Protein AF-A0AAF0DAP7-F1 (afdb_monomer)

Organism: NCBI:txid2070801

Sequence (148 aa):
MTQGSSNSPSISPIEISFPFPKALYTTLHLHLTFLDTTAMVFLTTTAMGESHGAATRPMGSFVYAMPDRSDHKA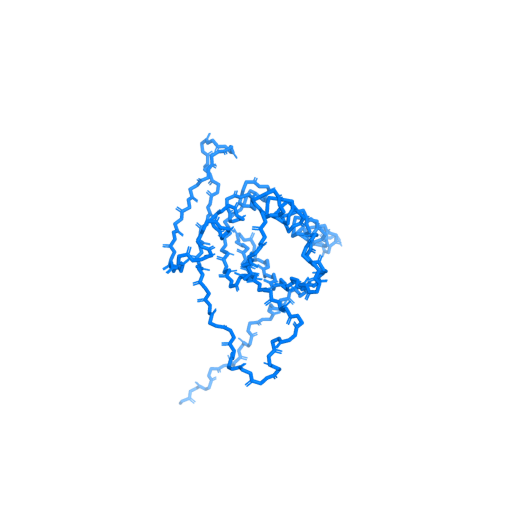TMSTSLYISPGTIDYARRTAQALARRMHMMVYVGCSVELAGQVAEEEIEGLVKVVDAIVAKWEAVKGRQRNGQA

Foldseek 3Di:
DDDDPPPPPPFQWDWDKDAQPPPPQKMKIWTWTDDPFEIEIEIEIDGPPPPPPPPDQDFAWKKKKAADPVDLLDMDMDTPGHHPQCHVLQRVLQRLLNSLVVHIYMYTYRYDDPPDDPVSSVVRSVVVSVVNSVVVVVVVVVVVVVVD

Radius of gyration: 16.87 Å; Cα contacts (8 Å, |Δi|>4): 247; chains: 1; bounding box: 49×39×48 Å

Structure (mmCIF, N/CA/C/O backbone):
data_AF-A0AAF0DAP7-F1
#
_entry.id   AF-A0AAF0DAP7-F1
#
loop_
_atom_site.group_PDB
_atom_site.id
_atom_site.type_symbol
_atom_site.label_atom_id
_atom_site.label_alt_id
_atom_site.label_comp_id
_atom_site.label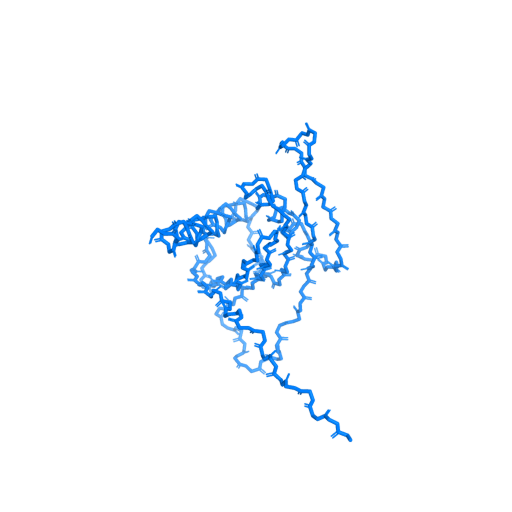_asym_id
_atom_site.label_entity_id
_atom_site.label_seq_id
_atom_site.pdbx_PDB_ins_code
_atom_site.Cartn_x
_atom_site.Cartn_y
_atom_site.Cartn_z
_atom_site.occupancy
_atom_site.B_iso_or_equiv
_atom_site.auth_seq_id
_atom_site.auth_comp_id
_atom_site.auth_asym_id
_atom_site.auth_atom_id
_atom_site.pdbx_PDB_model_num
ATOM 1 N N . MET A 1 1 ? -33.645 -28.024 -1.150 1.00 39.28 1 MET A N 1
ATOM 2 C CA . MET A 1 1 ? -32.453 -27.306 -1.649 1.00 39.28 1 MET A CA 1
ATOM 3 C C . MET A 1 1 ? -32.717 -25.815 -1.481 1.00 39.28 1 MET A C 1
ATOM 5 O O . MET A 1 1 ? -33.423 -25.234 -2.290 1.00 39.28 1 MET A O 1
ATOM 9 N N . THR A 1 2 ? -32.292 -25.229 -0.364 1.00 42.38 2 THR A N 1
ATOM 10 C CA . THR A 1 2 ? -32.514 -23.812 -0.035 1.00 42.38 2 THR A CA 1
ATOM 11 C C . THR A 1 2 ? -31.409 -22.973 -0.669 1.00 42.38 2 THR A C 1
ATOM 13 O O . THR A 1 2 ? -30.238 -23.170 -0.351 1.00 42.38 2 THR A O 1
ATOM 16 N N . GLN A 1 3 ? -31.772 -22.080 -1.593 1.00 42.31 3 GLN A N 1
ATOM 17 C CA . GLN A 1 3 ? -30.840 -21.132 -2.203 1.00 42.31 3 GLN A CA 1
ATOM 18 C C . GLN A 1 3 ? -30.327 -20.173 -1.123 1.00 42.31 3 GLN A C 1
ATOM 20 O O . GLN A 1 3 ? -31.113 -19.469 -0.493 1.00 42.31 3 GLN A O 1
ATOM 25 N N . GLY A 1 4 ? -29.016 -20.192 -0.882 1.00 44.16 4 GLY A N 1
ATOM 26 C CA . GLY A 1 4 ? -28.349 -19.218 -0.028 1.00 44.16 4 GLY A CA 1
ATOM 27 C C . GLY A 1 4 ? -28.339 -17.866 -0.727 1.00 44.16 4 GLY A C 1
ATOM 28 O O . GLY A 1 4 ? -27.835 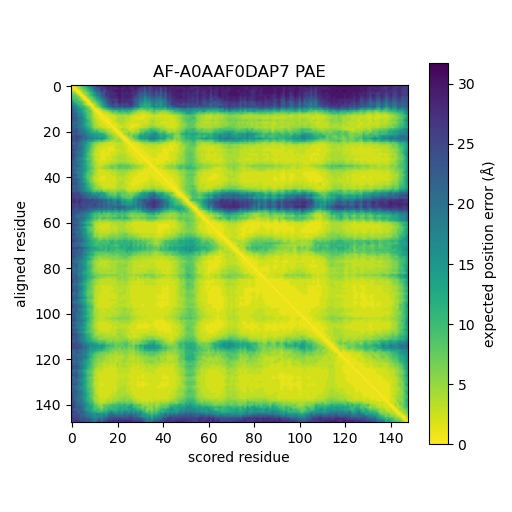-17.745 -1.841 1.00 44.16 4 GLY A O 1
ATOM 29 N N . SER A 1 5 ? -28.925 -16.865 -0.079 1.00 45.09 5 SER A N 1
ATOM 30 C CA . SER A 1 5 ? -28.918 -15.469 -0.498 1.00 45.09 5 SER A CA 1
ATOM 31 C C . SER A 1 5 ? -27.483 -15.038 -0.804 1.00 45.09 5 SER A C 1
ATOM 33 O O . SER A 1 5 ? -26.628 -15.053 0.083 1.00 45.09 5 SER A O 1
ATOM 35 N N . SER A 1 6 ? -27.204 -14.659 -2.052 1.00 49.34 6 SER A N 1
ATOM 36 C CA . SER A 1 6 ? -25.929 -14.070 -2.454 1.00 49.34 6 SER A CA 1
ATOM 37 C C . SER A 1 6 ? -25.825 -12.668 -1.856 1.00 49.34 6 SER A C 1
ATOM 39 O O . SER A 1 6 ? -26.125 -11.670 -2.509 1.00 49.34 6 SER A O 1
ATOM 41 N N . ASN A 1 7 ? -25.453 -12.595 -0.581 1.00 47.66 7 ASN A N 1
ATOM 42 C CA . ASN A 1 7 ? -25.095 -11.348 0.069 1.00 47.66 7 ASN A CA 1
ATOM 43 C C . ASN A 1 7 ? -23.739 -10.935 -0.518 1.00 47.66 7 ASN A C 1
ATOM 45 O O . ASN A 1 7 ? -22.686 -11.348 -0.036 1.00 47.66 7 ASN A O 1
ATOM 49 N N . SER A 1 8 ? -23.760 -10.214 -1.640 1.00 47.62 8 SER A N 1
ATOM 50 C CA . SER A 1 8 ? -22.563 -9.586 -2.193 1.00 47.62 8 SER A CA 1
ATOM 51 C C . SER A 1 8 ? -21.948 -8.724 -1.087 1.00 47.62 8 SER A C 1
ATOM 53 O O . SER A 1 8 ? -22.672 -7.880 -0.547 1.00 47.62 8 SER A O 1
ATOM 55 N N . PRO A 1 9 ? -20.677 -8.929 -0.694 1.00 52.12 9 PRO A N 1
ATOM 56 C CA . PRO A 1 9 ? -20.065 -8.099 0.334 1.00 52.12 9 PRO A CA 1
ATOM 57 C C . PRO A 1 9 ? -20.143 -6.640 -0.128 1.00 52.12 9 PRO A C 1
ATOM 59 O O . PRO A 1 9 ? -19.618 -6.282 -1.177 1.00 52.12 9 PRO A O 1
ATOM 62 N N . SER A 1 10 ? -20.858 -5.810 0.630 1.00 55.66 10 SER A N 1
ATOM 63 C CA . SER A 1 10 ? -21.266 -4.445 0.263 1.00 55.66 10 SER A CA 1
ATOM 64 C C . SER A 1 10 ? -20.136 -3.411 0.331 1.00 55.66 10 SER A C 1
ATOM 66 O O . SER A 1 10 ? -20.383 -2.204 0.334 1.00 55.66 10 SER A O 1
ATOM 68 N N . ILE A 1 11 ? -18.888 -3.865 0.414 1.00 70.88 11 ILE A N 1
ATOM 69 C CA . ILE A 1 11 ? -17.733 -3.005 0.636 1.00 70.88 11 ILE A CA 1
ATOM 70 C C . ILE A 1 11 ? -17.165 -2.610 -0.721 1.00 70.88 11 ILE A C 1
ATOM 72 O O . ILE A 1 11 ? -16.400 -3.354 -1.327 1.00 70.88 11 ILE A O 1
ATOM 76 N N . SER A 1 12 ? -17.570 -1.431 -1.198 1.00 80.50 12 SER A N 1
ATOM 77 C CA . SER A 1 12 ? -16.980 -0.809 -2.384 1.00 80.50 12 SER A CA 1
ATOM 78 C C . SER A 1 12 ? -15.569 -0.315 -2.049 1.00 80.50 12 SER A C 1
ATOM 80 O O . SER A 1 12 ? -15.434 0.547 -1.172 1.00 80.50 12 SER A O 1
ATOM 82 N N . PRO A 1 13 ? -14.518 -0.804 -2.731 1.00 86.94 13 PRO A N 1
ATOM 83 C CA . PRO A 1 13 ? -13.169 -0.283 -2.558 1.00 86.94 13 PRO A CA 1
ATOM 84 C C . PRO A 1 13 ? -13.094 1.203 -2.929 1.00 86.94 13 PRO A C 1
ATOM 86 O O . PRO A 1 13 ? -13.807 1.683 -3.810 1.00 86.94 13 PRO A O 1
ATOM 89 N N . ILE A 1 14 ? -12.215 1.937 -2.252 1.00 92.38 14 ILE A N 1
ATOM 90 C CA . ILE A 1 14 ? -11.860 3.312 -2.595 1.00 92.38 14 ILE A CA 1
ATOM 91 C C . ILE A 1 14 ? -10.679 3.252 -3.558 1.00 92.38 14 ILE A C 1
ATOM 93 O O . ILE A 1 14 ? -9.594 2.803 -3.187 1.00 92.38 14 ILE A O 1
ATOM 97 N N . GLU A 1 15 ? -10.882 3.748 -4.772 1.00 93.38 15 GLU A N 1
ATOM 98 C CA . GLU A 1 15 ? -9.849 3.806 -5.802 1.00 93.38 15 GLU A CA 1
ATOM 99 C C . GLU A 1 15 ? -9.230 5.203 -5.865 1.00 93.38 15 GLU A C 1
ATOM 101 O O . GLU A 1 15 ? -9.920 6.226 -5.836 1.00 93.38 15 GLU A O 1
ATOM 106 N N . ILE A 1 16 ? -7.902 5.254 -5.903 1.00 92.44 16 ILE A N 1
ATOM 107 C CA . ILE A 1 16 ? -7.134 6.496 -5.973 1.00 92.44 16 ILE A CA 1
ATOM 108 C C . ILE A 1 16 ? -6.057 6.312 -7.021 1.00 92.44 16 ILE A C 1
ATOM 110 O O . ILE A 1 16 ? -5.436 5.256 -7.113 1.00 92.44 16 ILE A O 1
ATOM 114 N N . SER A 1 17 ? -5.812 7.342 -7.818 1.00 91.88 17 SER A N 1
ATOM 115 C CA . SER A 1 17 ? -4.685 7.339 -8.739 1.00 91.88 17 SE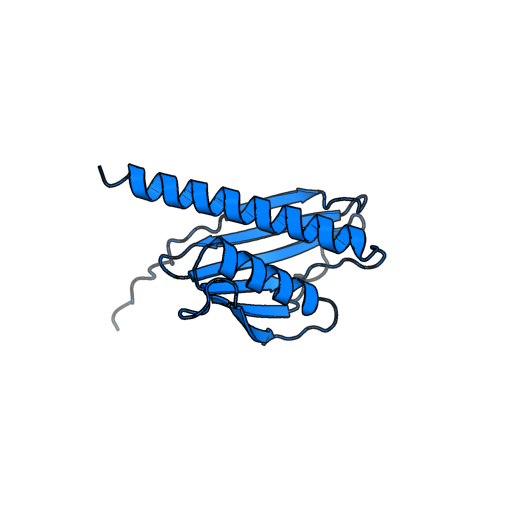R A CA 1
ATOM 116 C C . SER A 1 17 ? -4.032 8.704 -8.787 1.00 91.88 17 SER A C 1
ATOM 118 O O . SER A 1 17 ? -4.712 9.728 -8.714 1.00 91.88 17 SER A O 1
ATOM 120 N N . PHE A 1 18 ? -2.708 8.724 -8.868 1.00 90.06 18 PHE A N 1
ATOM 121 C CA . PHE A 1 18 ? -1.943 9.956 -9.012 1.00 90.06 18 PHE A CA 1
ATOM 122 C C . PHE A 1 18 ? -0.591 9.689 -9.683 1.00 90.06 18 PHE A C 1
ATOM 124 O O . PHE A 1 18 ? -0.061 8.580 -9.575 1.00 90.06 18 PHE A O 1
ATOM 131 N N . PRO A 1 19 ? -0.002 10.696 -10.351 1.00 87.75 19 PRO A N 1
ATOM 132 C CA . PRO A 1 19 ? 1.330 10.569 -10.929 1.00 87.75 19 PRO A CA 1
ATOM 133 C C . PRO A 1 19 ? 2.371 10.340 -9.830 1.00 87.75 19 PRO A C 1
ATOM 135 O O . PRO A 1 19 ? 2.380 11.031 -8.793 1.00 87.75 19 PRO A O 1
ATOM 138 N N . PHE A 1 20 ? 3.233 9.352 -10.057 1.00 82.69 20 PHE A N 1
ATOM 139 C CA . PHE A 1 20 ? 4.286 8.995 -9.121 1.00 82.69 20 PHE A CA 1
ATOM 140 C C . PHE A 1 20 ? 5.334 10.123 -9.059 1.00 82.69 20 PHE A C 1
ATOM 142 O O . PHE A 1 20 ? 5.663 10.707 -10.094 1.00 82.69 20 PHE A O 1
ATOM 149 N N . PRO A 1 21 ? 5.828 10.504 -7.867 1.00 75.38 21 PRO A N 1
ATOM 150 C CA . PRO A 1 21 ? 6.837 11.555 -7.747 1.00 75.38 21 PRO A CA 1
ATOM 151 C C . PRO A 1 21 ? 8.089 11.216 -8.553 1.00 75.38 21 PRO A C 1
ATOM 153 O O . PRO A 1 21 ? 8.603 10.106 -8.446 1.00 75.38 21 PRO A O 1
ATOM 156 N N . LYS A 1 22 ? 8.571 12.176 -9.350 1.00 72.56 22 LYS A N 1
ATOM 157 C CA . LYS A 1 22 ? 9.828 12.115 -10.121 1.00 72.56 22 LYS A CA 1
ATOM 158 C C . LYS A 1 22 ? 9.928 11.009 -11.196 1.00 72.56 22 LYS A C 1
ATOM 160 O O . LYS A 1 22 ? 10.752 11.143 -12.092 1.00 72.56 22 LYS A O 1
ATOM 165 N N . ALA A 1 23 ? 9.034 10.018 -11.223 1.00 72.00 23 ALA A N 1
ATOM 166 C CA . ALA A 1 23 ? 8.875 9.107 -12.357 1.00 72.00 23 ALA A CA 1
ATOM 167 C C . ALA A 1 23 ? 8.014 9.754 -13.447 1.00 72.00 23 ALA A C 1
ATOM 169 O O . ALA A 1 23 ? 6.781 9.793 -13.364 1.00 72.00 23 ALA A O 1
ATOM 170 N N . LEU A 1 24 ? 8.666 10.263 -14.489 1.00 69.38 24 LEU A N 1
ATOM 171 C CA . LEU A 1 24 ? 7.966 10.763 -15.666 1.00 69.38 24 LEU A CA 1
ATOM 172 C C . LEU A 1 24 ? 7.149 9.622 -16.290 1.00 69.38 24 LEU A C 1
ATOM 174 O O . LEU A 1 24 ? 7.673 8.544 -16.549 1.00 69.38 24 LEU A O 1
ATOM 178 N N . TYR A 1 25 ? 5.865 9.884 -16.540 1.00 79.50 25 TYR A N 1
ATOM 179 C CA . TYR A 1 25 ? 4.933 8.966 -17.207 1.00 79.50 25 TYR A CA 1
ATOM 180 C C . TYR A 1 25 ? 4.527 7.697 -16.436 1.00 79.50 25 TYR A C 1
ATOM 182 O O . TYR A 1 25 ? 3.936 6.796 -17.036 1.00 79.50 25 TYR A O 1
ATOM 190 N N . THR A 1 26 ? 4.761 7.646 -15.120 1.00 84.62 26 THR A N 1
ATOM 191 C CA . THR A 1 26 ? 4.276 6.558 -14.253 1.00 84.62 26 THR A CA 1
ATOM 192 C C . THR A 1 26 ? 3.108 7.033 -13.395 1.00 84.62 26 THR A C 1
ATOM 194 O O . THR A 1 26 ? 3.210 8.015 -12.654 1.00 84.62 26 THR A O 1
ATOM 197 N N . THR A 1 27 ? 1.989 6.315 -13.456 1.00 88.62 27 THR A N 1
ATOM 198 C CA . THR A 1 27 ? 0.826 6.546 -12.593 1.00 88.62 27 THR A CA 1
ATOM 199 C C . THR A 1 27 ? 0.736 5.442 -11.559 1.00 88.62 27 THR A C 1
ATOM 201 O O . THR A 1 27 ? 0.835 4.260 -11.879 1.00 88.62 27 THR A O 1
ATOM 204 N N . LEU A 1 28 ? 0.536 5.828 -10.304 1.00 90.38 28 LEU A N 1
ATOM 205 C CA . LEU A 1 28 ? 0.252 4.895 -9.230 1.00 90.38 28 LEU A CA 1
ATOM 206 C C . LEU A 1 28 ? -1.257 4.768 -9.050 1.00 90.38 28 LEU A C 1
ATOM 208 O O . LEU A 1 28 ? -1.960 5.774 -8.972 1.00 90.38 28 LEU A O 1
ATOM 212 N N . HIS A 1 29 ? -1.719 3.533 -8.917 1.00 92.19 29 HIS A N 1
ATOM 213 C CA . HIS A 1 29 ? -3.092 3.157 -8.632 1.00 92.19 29 HIS A CA 1
ATOM 214 C C . HIS A 1 29 ? -3.155 2.458 -7.275 1.00 92.19 29 HIS A C 1
ATOM 216 O O . HIS A 1 29 ? -2.347 1.575 -6.972 1.00 92.19 29 HIS A O 1
ATOM 222 N N . LEU A 1 30 ? -4.117 2.872 -6.455 1.00 93.56 30 LEU A N 1
ATOM 223 C CA . LEU A 1 30 ? -4.352 2.345 -5.122 1.00 9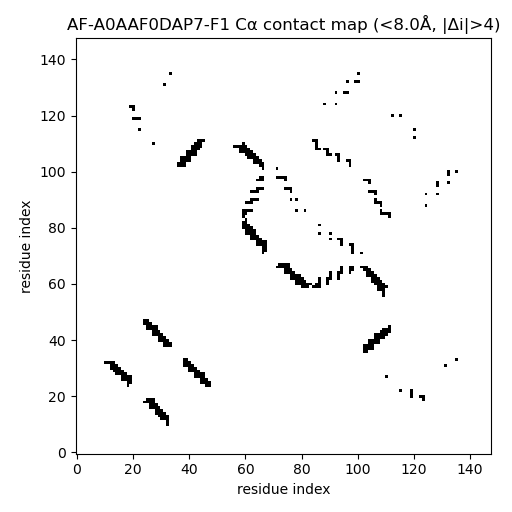3.56 30 LEU A CA 1
ATOM 224 C C . LEU A 1 30 ? -5.796 1.891 -5.006 1.00 93.56 30 LEU A C 1
ATOM 226 O O . LEU A 1 30 ? -6.709 2.664 -5.294 1.00 93.56 30 LEU A O 1
ATOM 230 N N . HIS A 1 31 ? -5.993 0.665 -4.540 1.00 94.31 31 HIS A N 1
ATOM 231 C CA . HIS A 1 31 ? -7.307 0.146 -4.178 1.00 94.31 31 HIS A CA 1
ATOM 232 C C . HIS A 1 31 ? -7.317 -0.069 -2.669 1.00 94.31 31 HIS A C 1
ATOM 234 O O . HIS A 1 31 ? -6.552 -0.881 -2.145 1.00 94.31 31 HIS A O 1
ATOM 240 N N . LEU A 1 32 ? -8.152 0.692 -1.967 1.00 94.12 32 LEU A N 1
ATOM 241 C CA . LEU A 1 32 ? -8.208 0.719 -0.511 1.00 94.12 32 LEU A CA 1
ATOM 242 C C . LEU A 1 32 ? -9.526 0.137 -0.026 1.00 94.12 32 LEU A C 1
ATOM 244 O O . LEU A 1 32 ? -10.600 0.526 -0.473 1.00 94.12 32 LEU A O 1
ATOM 248 N N . THR A 1 33 ? -9.447 -0.766 0.934 1.00 95.19 33 THR A N 1
ATOM 249 C CA . THR A 1 33 ? -10.601 -1.323 1.630 1.00 95.19 33 THR A CA 1
ATOM 250 C C . THR A 1 33 ? -10.369 -1.178 3.123 1.00 95.19 33 THR A C 1
ATOM 252 O O . THR A 1 33 ? -9.447 -1.779 3.668 1.00 95.19 33 THR A O 1
ATOM 255 N N . PHE A 1 34 ? -11.188 -0.366 3.782 1.00 92.44 34 PHE A N 1
ATOM 256 C CA . PHE A 1 34 ? -11.148 -0.205 5.232 1.00 92.44 34 PHE A CA 1
ATOM 257 C C . PHE A 1 34 ? -12.256 -1.044 5.866 1.00 92.44 34 PHE A C 1
ATOM 259 O O . PHE A 1 34 ? -13.423 -0.906 5.503 1.00 92.44 34 PHE A O 1
ATOM 266 N N . LEU A 1 35 ? -11.870 -1.914 6.794 1.00 90.25 35 LEU A N 1
ATOM 267 C CA . LEU A 1 35 ? -12.755 -2.692 7.655 1.00 90.25 35 LEU A CA 1
ATOM 268 C C . LEU A 1 35 ? -12.665 -2.143 9.085 1.00 90.25 35 LEU A C 1
ATOM 270 O O . LEU A 1 35 ? -11.827 -1.290 9.380 1.00 90.25 35 LEU A O 1
ATOM 274 N N . ASP A 1 36 ? -13.495 -2.659 9.988 1.00 86.50 36 ASP A N 1
ATOM 275 C CA . ASP A 1 36 ? -13.569 -2.158 11.369 1.00 86.50 36 ASP A CA 1
ATOM 276 C C . ASP A 1 36 ? -12.236 -2.274 12.126 1.00 86.50 36 ASP A C 1
ATOM 278 O O . ASP A 1 36 ? -11.894 -1.415 12.937 1.00 86.50 36 ASP A O 1
ATOM 282 N N . THR A 1 37 ? -11.470 -3.338 11.868 1.00 88.38 37 THR A N 1
ATOM 283 C CA . THR A 1 37 ? -10.224 -3.648 12.595 1.00 88.38 37 THR A CA 1
ATOM 284 C C . THR A 1 37 ? -9.008 -3.830 11.694 1.00 88.38 37 THR A C 1
ATOM 286 O O . THR A 1 37 ? -7.877 -3.885 12.187 1.00 88.38 37 THR A O 1
ATOM 289 N N . THR A 1 38 ? -9.214 -3.918 10.379 1.00 93.69 38 THR A N 1
ATOM 290 C CA . THR A 1 38 ? -8.143 -4.157 9.409 1.00 93.69 38 THR A CA 1
ATOM 291 C C . THR A 1 38 ? -8.292 -3.264 8.178 1.00 93.69 38 THR A C 1
ATOM 293 O O . THR A 1 38 ? -9.386 -2.831 7.825 1.00 93.69 38 THR A O 1
ATOM 296 N N . ALA A 1 39 ? -7.178 -2.960 7.522 1.00 95.31 39 ALA A N 1
ATOM 297 C CA . ALA A 1 39 ? -7.163 -2.273 6.239 1.00 95.31 39 ALA A CA 1
ATOM 298 C C . ALA A 1 39 ? -6.495 -3.162 5.193 1.00 95.31 39 ALA A C 1
ATOM 300 O O . ALA A 1 39 ? -5.511 -3.844 5.479 1.00 95.31 39 ALA A O 1
ATOM 301 N N . MET A 1 40 ? -7.009 -3.142 3.971 1.00 96.06 40 MET A N 1
ATOM 302 C CA . MET A 1 40 ? -6.428 -3.841 2.834 1.00 96.06 40 MET A CA 1
ATOM 303 C C . MET A 1 40 ? -6.123 -2.834 1.729 1.00 96.06 40 MET A C 1
ATOM 305 O O . MET A 1 40 ? -6.974 -2.035 1.344 1.00 96.06 40 MET A O 1
ATOM 309 N N . VAL A 1 41 ? -4.885 -2.857 1.251 1.00 96.38 41 VAL A N 1
ATOM 310 C CA . VAL A 1 41 ? -4.335 -1.899 0.294 1.00 96.38 41 VAL A CA 1
ATOM 311 C C . VAL A 1 41 ? -3.691 -2.674 -0.843 1.00 96.38 41 VAL A C 1
ATOM 313 O O . VAL A 1 41 ? -2.814 -3.497 -0.600 1.00 96.38 41 VAL A O 1
ATOM 316 N N . PHE A 1 42 ? -4.073 -2.387 -2.081 1.00 95.56 42 PHE A N 1
ATOM 317 C CA . PHE A 1 42 ? -3.359 -2.864 -3.263 1.00 95.56 42 PHE A CA 1
ATOM 318 C C . PHE A 1 42 ? -2.720 -1.691 -3.993 1.00 95.56 42 PHE A C 1
ATOM 320 O O . PHE A 1 42 ? -3.381 -0.683 -4.236 1.00 95.56 42 PHE A O 1
ATOM 327 N N . LEU A 1 43 ? -1.437 -1.833 -4.319 1.00 94.25 43 LEU A N 1
ATOM 328 C CA . LEU A 1 43 ? -0.607 -0.847 -4.998 1.00 94.25 43 LEU A CA 1
ATOM 329 C C . LEU A 1 43 ? -0.156 -1.414 -6.340 1.00 94.25 43 LEU A C 1
ATOM 331 O O . LEU A 1 43 ? 0.431 -2.499 -6.399 1.00 94.25 43 LEU A O 1
ATOM 335 N N . THR A 1 44 ? -0.378 -0.647 -7.397 1.00 92.31 44 THR A N 1
ATOM 336 C CA . THR A 1 44 ? 0.004 -1.000 -8.766 1.00 92.31 44 THR A CA 1
ATOM 337 C C . THR A 1 44 ? 0.476 0.252 -9.479 1.00 92.31 44 THR A C 1
ATOM 339 O O . THR A 1 44 ? -0.087 1.323 -9.271 1.00 92.31 44 THR A O 1
ATOM 342 N N . THR A 1 45 ? 1.484 0.138 -10.337 1.00 89.50 45 THR A N 1
ATOM 343 C CA . THR A 1 45 ? 1.849 1.217 -11.258 1.00 89.50 45 THR A CA 1
ATOM 344 C C . THR A 1 45 ? 1.457 0.861 -12.685 1.00 89.50 45 THR A C 1
ATOM 346 O O . THR A 1 45 ? 1.403 -0.315 -13.057 1.00 89.50 45 THR A O 1
ATOM 349 N N . THR A 1 46 ? 1.175 1.895 -13.470 1.00 87.06 46 THR A N 1
ATOM 350 C CA . THR A 1 46 ? 1.108 1.830 -14.928 1.00 87.06 46 THR A CA 1
ATOM 351 C C . THR A 1 46 ? 2.116 2.813 -15.505 1.00 87.06 46 THR A C 1
ATOM 353 O O . THR A 1 46 ? 2.261 3.930 -14.998 1.00 87.06 46 THR A O 1
ATOM 356 N N . ALA A 1 47 ? 2.833 2.396 -16.543 1.00 82.38 47 ALA A N 1
ATOM 357 C CA . ALA A 1 47 ? 3.799 3.235 -17.246 1.00 82.38 47 ALA A CA 1
ATOM 358 C C . ALA A 1 47 ? 3.364 3.462 -18.698 1.00 82.38 47 ALA A C 1
ATOM 360 O O . ALA A 1 47 ? 2.776 2.592 -19.345 1.00 82.38 47 ALA A O 1
ATOM 361 N N . MET A 1 48 ? 3.656 4.644 -19.237 1.00 70.31 48 MET A N 1
ATOM 362 C CA . MET A 1 48 ? 3.335 4.961 -20.626 1.00 70.31 48 MET A CA 1
ATOM 363 C C . MET A 1 48 ? 4.142 4.067 -21.584 1.00 70.31 48 MET A C 1
ATOM 365 O O . MET A 1 48 ? 5.368 4.038 -21.538 1.00 70.31 48 MET A O 1
ATOM 369 N N . GLY A 1 49 ? 3.443 3.329 -22.450 1.00 63.81 49 GLY A N 1
ATOM 370 C CA . GLY A 1 49 ? 4.034 2.307 -23.325 1.00 63.81 49 GLY A CA 1
ATOM 371 C C . GLY A 1 49 ? 3.742 0.867 -22.890 1.00 63.81 49 GLY A C 1
ATOM 372 O O . GLY A 1 49 ? 3.968 -0.056 -23.674 1.00 63.81 49 GLY A O 1
ATOM 373 N N . GLU A 1 50 ? 3.168 0.653 -21.700 1.00 64.56 50 GLU A N 1
ATOM 374 C CA . GLU A 1 50 ? 2.587 -0.644 -21.353 1.00 64.56 50 GLU A CA 1
ATOM 375 C C . GLU A 1 50 ? 1.375 -0.926 -22.262 1.00 64.56 50 GLU A C 1
ATOM 377 O O . GLU A 1 50 ? 0.462 -0.108 -22.442 1.00 64.56 50 GLU A O 1
ATOM 382 N N . SER A 1 51 ? 1.391 -2.098 -22.900 1.00 55.97 51 SER A N 1
ATOM 383 C CA . SER A 1 51 ? 0.330 -2.517 -23.814 1.00 55.97 51 SER A CA 1
ATOM 384 C C . SER A 1 51 ? -0.977 -2.661 -23.038 1.00 55.97 51 SER A C 1
ATOM 386 O O . SER A 1 51 ? -1.077 -3.512 -22.158 1.00 55.97 51 SER A O 1
ATOM 388 N N . HIS A 1 52 ? -2.003 -1.891 -23.413 1.00 52.19 52 HIS A N 1
ATOM 389 C CA . HIS A 1 52 ? -3.344 -1.883 -22.799 1.00 52.19 52 HIS A CA 1
ATOM 390 C C . HIS A 1 52 ? -4.132 -3.207 -22.987 1.00 52.19 52 HIS A C 1
ATOM 392 O O . HIS A 1 52 ? -5.340 -3.254 -22.777 1.00 52.19 52 HIS A O 1
ATOM 398 N N . GLY A 1 53 ? -3.455 -4.281 -23.409 1.00 49.31 53 GLY A N 1
ATOM 399 C CA . GLY A 1 53 ? -3.989 -5.629 -23.604 1.00 49.31 53 GLY A CA 1
ATOM 400 C C . GLY A 1 53 ? -3.067 -6.742 -23.090 1.00 49.31 53 GLY A C 1
ATOM 401 O O . GLY A 1 53 ? -3.342 -7.912 -23.345 1.00 49.31 53 GLY A O 1
ATOM 402 N N . ALA A 1 54 ? -1.976 -6.413 -22.387 1.00 50.28 54 ALA A N 1
ATOM 403 C CA . ALA A 1 54 ? -1.196 -7.418 -21.675 1.00 50.28 54 ALA A CA 1
ATOM 404 C C . ALA A 1 54 ? -1.992 -7.897 -20.451 1.00 50.28 54 ALA A C 1
ATOM 406 O O . ALA A 1 54 ? -2.611 -7.092 -19.756 1.00 50.28 54 ALA A O 1
ATOM 407 N N . ALA A 1 55 ? -2.004 -9.214 -20.236 1.00 56.19 55 ALA A N 1
ATOM 408 C CA . ALA A 1 55 ? -2.689 -9.898 -19.144 1.00 56.19 55 ALA A CA 1
ATOM 409 C C . ALA A 1 55 ? -2.598 -9.125 -17.818 1.00 56.19 55 ALA A C 1
ATOM 411 O O . ALA A 1 55 ? -1.545 -8.578 -17.492 1.00 56.19 55 ALA A O 1
ATOM 412 N N . THR A 1 56 ? -3.703 -9.102 -17.064 1.00 66.19 56 THR A N 1
ATOM 413 C CA . THR A 1 56 ? -3.801 -8.556 -15.700 1.00 66.19 56 THR A CA 1
ATOM 414 C C . THR A 1 56 ? -2.476 -8.701 -14.948 1.00 66.19 56 THR A C 1
ATOM 416 O O . THR A 1 56 ? -2.006 -9.830 -14.772 1.00 66.19 56 THR A O 1
ATOM 419 N N . ARG A 1 57 ? -1.863 -7.576 -14.543 1.00 71.44 57 ARG A N 1
ATOM 420 C CA . ARG A 1 57 ? -0.552 -7.565 -13.875 1.00 71.44 57 ARG A CA 1
ATOM 421 C C . ARG A 1 57 ? -0.586 -8.551 -12.700 1.00 71.44 57 ARG A C 1
ATOM 423 O O . ARG A 1 57 ? -1.509 -8.460 -11.884 1.00 71.44 57 ARG A O 1
ATOM 430 N N . PRO A 1 58 ? 0.355 -9.509 -12.609 1.00 81.44 58 PRO A N 1
ATOM 431 C CA . PRO A 1 58 ? 0.339 -10.468 -11.518 1.00 81.44 58 PRO A CA 1
ATOM 432 C C . PRO A 1 58 ? 0.471 -9.734 -10.183 1.00 81.44 58 PRO A C 1
ATOM 434 O O . PRO A 1 58 ? 1.186 -8.735 -10.067 1.00 81.44 58 PRO A O 1
ATOM 437 N N . MET A 1 59 ? -0.213 -10.246 -9.161 1.00 80.81 59 MET A N 1
ATOM 438 C CA . MET A 1 59 ? -0.030 -9.780 -7.790 1.00 80.81 59 MET A CA 1
ATOM 439 C C . MET A 1 59 ? 1.438 -10.015 -7.409 1.00 80.81 59 MET A C 1
ATOM 441 O O . MET A 1 59 ? 1.890 -11.156 -7.420 1.00 80.81 59 MET A O 1
ATOM 445 N N . GLY A 1 60 ? 2.186 -8.940 -7.142 1.00 91.00 60 GLY A N 1
ATOM 446 C CA . GLY A 1 60 ? 3.606 -9.020 -6.795 1.00 91.00 60 GLY A CA 1
ATOM 447 C C . GLY A 1 60 ? 3.804 -9.583 -5.387 1.00 91.00 60 GLY A C 1
ATOM 448 O O . GLY A 1 60 ? 3.673 -10.780 -5.155 1.00 91.00 60 GLY A O 1
ATOM 449 N N . SER A 1 61 ? 4.142 -8.731 -4.425 1.00 96.19 61 SER A N 1
ATOM 450 C CA . SER A 1 61 ? 4.269 -9.128 -3.018 1.00 96.19 61 SER A CA 1
ATOM 451 C C . SER A 1 61 ? 2.986 -8.859 -2.244 1.00 96.19 61 SER A C 1
ATOM 453 O O . SER A 1 61 ? 2.273 -7.901 -2.533 1.00 96.19 61 SER A O 1
ATOM 455 N N . PHE A 1 62 ? 2.717 -9.662 -1.216 1.00 97.44 62 PHE A N 1
ATOM 456 C CA . PHE A 1 62 ? 1.614 -9.441 -0.284 1.00 97.44 62 PHE A CA 1
ATOM 457 C C . PHE A 1 62 ? 2.132 -9.544 1.143 1.00 97.44 62 PHE A C 1
ATOM 459 O O . PHE A 1 62 ? 2.687 -10.571 1.540 1.00 97.44 62 PHE A O 1
ATOM 466 N N . VAL A 1 63 ? 1.984 -8.473 1.912 1.00 98.06 63 VAL A N 1
ATOM 467 C CA . VAL A 1 63 ? 2.542 -8.359 3.259 1.00 98.06 63 VAL A CA 1
ATOM 468 C C . VAL A 1 63 ? 1.447 -7.992 4.238 1.00 98.06 63 VAL A C 1
ATOM 470 O O . VAL A 1 63 ? 0.677 -7.065 4.019 1.00 98.06 63 VAL A O 1
ATOM 473 N N . TYR A 1 64 ? 1.420 -8.711 5.347 1.00 97.69 64 TYR A N 1
ATOM 474 C CA . TYR A 1 64 ? 0.638 -8.381 6.520 1.00 97.69 64 TYR A CA 1
ATOM 475 C C . TYR A 1 64 ? 1.501 -7.608 7.520 1.00 97.69 64 TYR A C 1
ATOM 477 O O . TYR A 1 64 ? 2.670 -7.947 7.714 1.00 97.69 64 TYR A O 1
ATOM 485 N N . ALA A 1 65 ? 0.937 -6.600 8.178 1.00 97.06 65 ALA A N 1
ATOM 486 C CA . ALA A 1 65 ? 1.567 -5.897 9.285 1.00 97.06 65 ALA A CA 1
ATOM 487 C C . ALA A 1 65 ? 0.568 -5.598 10.405 1.00 97.06 65 ALA A C 1
ATOM 489 O O . ALA A 1 65 ? -0.599 -5.300 10.155 1.00 97.06 65 ALA A O 1
ATOM 490 N N . MET A 1 66 ? 1.046 -5.637 11.645 1.00 94.75 66 MET A N 1
ATOM 491 C CA . MET A 1 66 ? 0.275 -5.261 12.825 1.00 94.75 66 MET A CA 1
ATOM 492 C C . MET A 1 66 ? 1.128 -4.433 13.790 1.00 94.75 66 MET A C 1
ATOM 494 O O . MET A 1 66 ? 2.313 -4.739 13.969 1.00 94.75 66 MET A O 1
ATOM 498 N N . PRO A 1 67 ? 0.556 -3.388 14.413 1.00 92.94 67 PRO A N 1
ATOM 499 C CA . PRO A 1 67 ? 1.250 -2.649 15.457 1.00 92.94 67 PRO A CA 1
ATOM 500 C C . PRO A 1 67 ? 1.469 -3.557 16.670 1.00 92.94 67 PRO A C 1
ATOM 502 O O . PRO A 1 67 ? 0.616 -4.388 16.996 1.00 92.94 67 PRO A O 1
ATOM 505 N N . ASP A 1 68 ? 2.604 -3.399 17.347 1.00 89.00 68 ASP A N 1
ATOM 506 C CA . ASP A 1 68 ? 2.807 -4.063 18.631 1.00 89.00 68 ASP A CA 1
ATOM 507 C C . ASP A 1 68 ? 1.934 -3.380 19.704 1.00 89.00 68 ASP A C 1
ATOM 509 O O . ASP A 1 68 ? 1.746 -2.157 19.729 1.00 89.00 68 ASP A O 1
ATOM 513 N N . ARG A 1 69 ? 1.353 -4.201 20.581 1.00 81.94 69 ARG A N 1
ATOM 514 C CA . ARG A 1 69 ? 0.548 -3.747 21.718 1.00 81.94 69 ARG A CA 1
ATOM 515 C C . ARG A 1 69 ? 1.415 -3.152 22.827 1.00 81.94 69 ARG A C 1
ATOM 517 O O . ARG A 1 69 ? 0.919 -2.302 23.557 1.00 81.94 69 ARG A O 1
ATOM 524 N N . SER A 1 70 ? 2.665 -3.601 22.953 1.00 86.56 70 SER A N 1
ATOM 525 C CA . SER A 1 70 ? 3.588 -3.188 24.019 1.00 86.56 70 SER A CA 1
ATOM 526 C C . SER A 1 70 ? 4.422 -1.966 23.631 1.00 86.56 70 SER A C 1
ATOM 528 O O . SER A 1 70 ? 4.671 -1.103 24.468 1.00 86.56 70 SER A O 1
ATOM 530 N N . ASP A 1 71 ? 4.829 -1.873 22.362 1.00 85.06 71 ASP A N 1
ATOM 531 C CA . ASP A 1 71 ? 5.554 -0.729 21.807 1.00 85.06 71 ASP A CA 1
ATOM 532 C C . ASP A 1 71 ? 4.883 -0.238 20.520 1.00 85.06 71 ASP A C 1
ATOM 534 O O . ASP A 1 71 ? 5.061 -0.796 19.441 1.00 85.06 71 ASP A O 1
ATOM 538 N N . HIS A 1 72 ? 4.146 0.868 20.605 1.00 72.69 72 HIS A N 1
ATOM 539 C CA . HIS A 1 72 ? 3.442 1.436 19.453 1.00 72.69 72 HIS A CA 1
ATOM 540 C C . HIS A 1 72 ? 4.364 1.956 18.336 1.00 72.69 72 HIS A C 1
ATOM 542 O O . HIS A 1 72 ? 3.881 2.259 17.243 1.00 72.69 72 HIS A O 1
ATOM 548 N N . LYS A 1 73 ? 5.678 2.075 18.577 1.00 80.12 73 LYS A N 1
ATOM 549 C CA . LYS A 1 73 ? 6.663 2.390 17.532 1.00 80.12 73 LYS A CA 1
ATOM 550 C C . LYS A 1 73 ? 7.132 1.140 16.788 1.00 80.12 73 LYS A C 1
ATOM 552 O O . LYS A 1 73 ? 7.600 1.259 15.650 1.00 80.12 73 LYS A O 1
ATOM 557 N N . ALA A 1 74 ? 6.991 -0.033 17.401 1.00 87.00 74 ALA A N 1
ATOM 558 C CA . ALA A 1 74 ? 7.312 -1.316 16.809 1.00 87.00 74 ALA A CA 1
ATOM 559 C C . ALA A 1 74 ? 6.138 -1.860 15.985 1.00 87.00 74 ALA A C 1
ATOM 561 O O . ALA A 1 74 ? 4.959 -1.560 16.192 1.00 87.00 74 ALA A O 1
ATOM 562 N N . THR A 1 75 ? 6.462 -2.650 14.969 1.00 92.44 75 THR A N 1
ATOM 563 C CA . THR A 1 75 ? 5.463 -3.257 14.087 1.00 92.44 75 THR A CA 1
ATOM 564 C C . THR A 1 75 ? 5.965 -4.597 13.635 1.00 92.44 75 THR A C 1
ATOM 566 O O . THR A 1 75 ? 7.091 -4.721 13.156 1.00 92.44 75 THR A O 1
ATOM 569 N N . MET A 1 76 ? 5.111 -5.596 13.765 1.00 93.56 76 MET A N 1
ATOM 570 C CA . MET A 1 76 ? 5.394 -6.934 13.286 1.00 93.56 76 MET A CA 1
ATOM 571 C C . MET A 1 76 ? 4.862 -7.046 11.865 1.00 93.56 76 MET A C 1
ATOM 573 O O . MET A 1 76 ? 3.752 -6.600 11.582 1.00 93.56 76 MET A O 1
ATOM 577 N N . SER A 1 77 ? 5.645 -7.626 10.961 1.00 95.75 77 SER A N 1
ATOM 578 C CA . SER A 1 77 ? 5.224 -7.841 9.577 1.00 95.75 77 SER A CA 1
ATOM 579 C C . SER A 1 77 ? 5.532 -9.256 9.125 1.00 95.75 77 SER A C 1
ATOM 581 O O . SER A 1 77 ? 6.642 -9.739 9.347 1.00 95.75 77 SER A O 1
ATOM 583 N N . THR A 1 78 ? 4.595 -9.868 8.414 1.00 97.50 78 THR A N 1
ATOM 584 C CA . THR A 1 78 ? 4.718 -11.209 7.847 1.00 97.50 78 THR A CA 1
ATOM 585 C C . THR A 1 78 ? 4.481 -11.130 6.348 1.00 97.50 78 THR A C 1
ATOM 587 O O . THR A 1 78 ? 3.447 -10.650 5.887 1.00 97.50 78 THR A O 1
ATOM 590 N N . SER A 1 79 ? 5.451 -11.595 5.571 1.00 96.81 79 SER A N 1
ATOM 591 C CA . SER A 1 79 ? 5.335 -11.672 4.118 1.00 96.81 79 SER A CA 1
ATOM 592 C C . SER A 1 79 ? 4.558 -12.934 3.743 1.00 96.81 79 SER A C 1
ATOM 594 O O . SER A 1 79 ? 5.014 -14.034 4.034 1.00 96.81 79 SER A O 1
ATOM 596 N N . LEU A 1 80 ? 3.380 -12.765 3.141 1.00 96.81 80 LEU A N 1
ATOM 597 C CA . LEU A 1 80 ? 2.483 -13.855 2.741 1.00 96.81 80 LEU A CA 1
ATOM 598 C C . LEU A 1 80 ? 2.782 -14.328 1.315 1.00 96.81 80 LEU A C 1
ATOM 600 O O . LEU A 1 80 ? 2.789 -15.524 1.049 1.00 96.81 80 LEU A O 1
ATOM 604 N N . TYR A 1 81 ? 3.083 -13.381 0.424 1.00 95.94 81 TYR A N 1
ATOM 605 C CA . TYR A 1 81 ? 3.614 -13.639 -0.912 1.00 95.94 81 TYR A CA 1
ATOM 606 C C . TYR A 1 81 ? 4.850 -12.776 -1.135 1.00 95.94 81 TYR A C 1
ATOM 608 O O . TYR A 1 81 ? 4.870 -11.598 -0.767 1.00 95.94 81 TYR A O 1
ATOM 616 N N . ILE A 1 82 ? 5.885 -13.373 -1.720 1.00 95.62 82 ILE A N 1
ATOM 617 C CA . ILE A 1 82 ? 7.190 -12.742 -1.898 1.00 95.62 82 ILE A CA 1
ATOM 618 C C . ILE A 1 82 ? 7.498 -12.690 -3.388 1.00 95.62 82 ILE A C 1
ATOM 620 O O . ILE A 1 82 ? 7.676 -13.725 -4.026 1.00 95.62 82 ILE A O 1
ATOM 624 N N . SER A 1 83 ? 7.607 -11.476 -3.918 1.00 93.94 83 SER A N 1
ATOM 625 C CA . SER A 1 83 ? 8.180 -11.201 -5.230 1.00 93.94 83 SER A CA 1
ATOM 626 C C . SER A 1 83 ? 9.412 -10.305 -5.041 1.00 93.94 83 SER A C 1
ATOM 628 O O . SER A 1 83 ? 9.275 -9.220 -4.462 1.00 93.94 83 SER A O 1
ATOM 630 N N . PRO A 1 84 ? 10.613 -10.725 -5.491 1.00 88.94 84 PRO A N 1
ATOM 631 C CA . PRO A 1 84 ? 11.867 -10.030 -5.187 1.00 88.94 84 PRO A CA 1
ATOM 632 C C . PRO A 1 84 ? 11.880 -8.535 -5.531 1.00 88.94 84 PRO A C 1
ATOM 634 O O . PRO A 1 84 ? 12.495 -7.762 -4.809 1.00 88.94 84 PRO A O 1
ATOM 637 N N . GLY A 1 85 ? 11.169 -8.111 -6.580 1.00 88.06 85 GLY A N 1
ATOM 638 C CA . GLY A 1 85 ? 11.144 -6.708 -7.015 1.00 88.06 85 GLY A CA 1
ATOM 639 C C . GLY A 1 85 ? 10.223 -5.784 -6.210 1.00 88.06 85 GLY A C 1
ATOM 640 O O . GLY A 1 85 ? 10.301 -4.573 -6.359 1.00 88.06 85 GLY A O 1
ATOM 641 N N . THR A 1 86 ? 9.337 -6.323 -5.365 1.00 93.25 86 THR A N 1
ATOM 642 C CA . THR A 1 86 ? 8.274 -5.530 -4.703 1.00 93.25 86 THR A CA 1
ATOM 643 C C . THR A 1 86 ? 8.203 -5.716 -3.192 1.00 93.25 86 THR A C 1
ATOM 645 O O . THR A 1 86 ? 7.468 -4.991 -2.516 1.00 93.25 86 THR A O 1
ATOM 648 N N . ILE A 1 87 ? 8.943 -6.682 -2.641 1.00 95.50 87 ILE A N 1
ATOM 649 C CA . ILE A 1 87 ? 8.805 -7.103 -1.245 1.00 95.50 87 ILE A CA 1
ATOM 650 C C . ILE A 1 87 ? 9.197 -6.015 -0.246 1.00 95.50 87 ILE A C 1
ATOM 652 O O . ILE A 1 87 ? 8.489 -5.809 0.743 1.00 95.50 87 ILE A O 1
ATOM 656 N N . ASP A 1 88 ? 10.280 -5.289 -0.510 1.00 93.56 88 ASP A N 1
ATOM 657 C CA . ASP A 1 88 ? 10.755 -4.243 0.394 1.00 93.56 88 ASP A CA 1
ATOM 658 C C . ASP A 1 88 ? 9.799 -3.053 0.408 1.00 93.56 88 ASP A C 1
ATOM 660 O O . ASP A 1 88 ? 9.420 -2.579 1.483 1.00 93.56 88 ASP A O 1
ATOM 664 N N . TYR A 1 89 ? 9.310 -2.646 -0.766 1.00 93.75 89 TYR A N 1
ATOM 665 C CA . TYR A 1 89 ? 8.305 -1.594 -0.886 1.00 93.75 89 TYR A CA 1
ATOM 666 C C . TYR A 1 89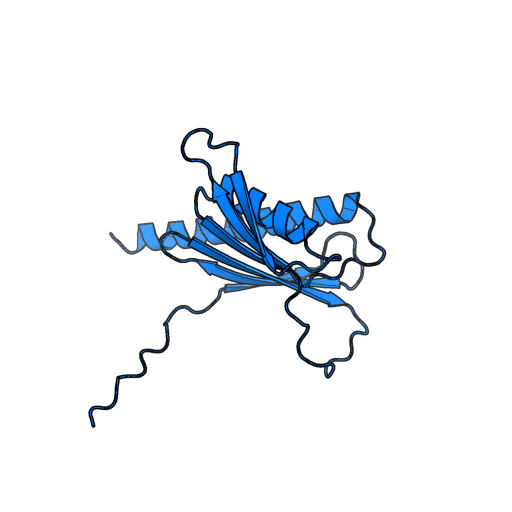 ? 6.997 -1.978 -0.177 1.00 93.75 89 TYR A C 1
ATOM 668 O O . TYR A 1 89 ? 6.458 -1.203 0.620 1.00 93.75 89 TYR A O 1
ATOM 676 N N . ALA A 1 90 ? 6.517 -3.209 -0.389 1.00 95.81 90 ALA A N 1
ATOM 677 C CA . ALA A 1 90 ? 5.322 -3.734 0.270 1.00 95.81 90 ALA A CA 1
ATOM 678 C C . ALA A 1 90 ? 5.476 -3.748 1.798 1.00 95.81 90 ALA A C 1
ATOM 680 O O . ALA A 1 90 ? 4.594 -3.279 2.520 1.00 95.81 90 ALA A O 1
ATOM 681 N N . ARG A 1 91 ? 6.616 -4.242 2.301 1.00 96.44 91 ARG A N 1
ATOM 682 C CA . ARG A 1 91 ? 6.896 -4.336 3.738 1.00 96.44 91 ARG A CA 1
ATOM 683 C C . ARG A 1 91 ? 6.986 -2.960 4.388 1.00 96.44 91 ARG A C 1
ATOM 685 O O . ARG A 1 91 ? 6.346 -2.746 5.417 1.00 96.44 91 ARG A O 1
ATOM 692 N N . ARG A 1 92 ? 7.732 -2.025 3.790 1.00 95.31 92 ARG A N 1
ATOM 693 C CA . ARG A 1 92 ? 7.858 -0.647 4.293 1.00 95.31 92 ARG A CA 1
ATOM 694 C C . ARG A 1 92 ? 6.499 0.043 4.350 1.00 95.31 92 ARG A C 1
ATOM 696 O O . ARG A 1 92 ? 6.171 0.648 5.372 1.00 95.31 92 ARG A O 1
ATOM 703 N N . THR A 1 93 ? 5.687 -0.115 3.303 1.00 96.06 93 THR A N 1
ATOM 704 C CA . THR A 1 93 ? 4.336 0.457 3.250 1.00 96.06 93 THR A CA 1
ATOM 705 C C . THR A 1 93 ? 3.435 -0.136 4.330 1.00 96.06 93 THR A C 1
ATOM 707 O O . THR A 1 93 ? 2.837 0.610 5.103 1.00 96.06 93 THR A O 1
ATOM 710 N N . ALA A 1 94 ? 3.388 -1.467 4.451 1.00 96.88 94 ALA A N 1
ATOM 711 C CA . ALA A 1 94 ? 2.563 -2.149 5.448 1.00 96.88 94 ALA A CA 1
ATOM 712 C C . ALA A 1 94 ? 2.928 -1.719 6.874 1.00 96.88 94 ALA A C 1
ATOM 714 O O . ALA A 1 94 ? 2.055 -1.363 7.665 1.00 96.88 94 ALA A O 1
ATOM 715 N N . GLN A 1 95 ? 4.226 -1.676 7.188 1.00 95.62 95 GLN A N 1
ATOM 716 C CA . GLN A 1 95 ? 4.698 -1.258 8.504 1.00 95.62 95 GLN A CA 1
ATOM 717 C C . GLN A 1 95 ? 4.411 0.220 8.790 1.00 95.62 95 GLN A C 1
ATOM 719 O O . GLN A 1 95 ? 4.089 0.580 9.919 1.00 95.62 95 GLN A O 1
ATOM 724 N N . ALA A 1 96 ? 4.564 1.106 7.804 1.00 95.44 96 ALA A N 1
ATOM 725 C CA . ALA A 1 96 ? 4.260 2.525 7.974 1.00 95.44 96 ALA A CA 1
ATOM 726 C C . ALA A 1 96 ? 2.762 2.757 8.230 1.00 95.44 96 ALA A C 1
ATOM 728 O O . ALA A 1 96 ? 2.406 3.494 9.150 1.00 95.44 96 ALA A O 1
ATOM 729 N N . LEU A 1 97 ? 1.891 2.090 7.467 1.00 95.94 97 LEU A N 1
ATOM 730 C CA . LEU A 1 97 ? 0.441 2.201 7.620 1.00 95.94 97 LEU A CA 1
ATOM 731 C C . LEU A 1 97 ? -0.034 1.635 8.959 1.00 95.94 97 LEU A C 1
ATOM 733 O O . LEU A 1 97 ? -0.757 2.321 9.676 1.00 95.94 97 LEU A O 1
ATOM 737 N N . ALA A 1 98 ? 0.429 0.443 9.345 1.00 95.31 98 ALA A N 1
ATOM 738 C CA . ALA A 1 98 ? 0.054 -0.174 10.617 1.00 95.31 98 ALA A CA 1
ATOM 739 C C . ALA A 1 98 ? 0.421 0.708 11.827 1.00 95.31 98 ALA A C 1
ATOM 741 O O . ALA A 1 98 ? -0.372 0.828 12.762 1.00 95.31 98 ALA A O 1
ATOM 742 N N . ARG A 1 99 ? 1.575 1.394 11.779 1.00 93.31 99 ARG A N 1
ATOM 743 C CA . ARG A 1 99 ? 1.987 2.366 12.811 1.00 93.31 99 ARG A CA 1
ATOM 744 C C . ARG A 1 99 ? 1.095 3.590 12.857 1.00 93.31 99 ARG A C 1
ATOM 746 O O . ARG A 1 99 ? 0.693 4.002 13.935 1.00 93.31 99 ARG A O 1
ATOM 753 N N . ARG A 1 100 ? 0.807 4.186 11.698 1.00 92.81 100 ARG A N 1
ATOM 754 C CA . ARG A 1 100 ? 0.059 5.449 11.626 1.00 92.81 100 ARG A CA 1
ATOM 755 C C . ARG A 1 100 ? -1.436 5.279 11.874 1.00 92.81 100 ARG A C 1
ATOM 757 O O . ARG A 1 100 ? -2.068 6.188 12.391 1.00 92.81 100 ARG A O 1
ATOM 764 N N . MET A 1 101 ? -1.996 4.133 11.504 1.00 92.88 101 MET A N 1
ATOM 765 C CA . MET A 1 101 ? -3.426 3.850 11.642 1.00 92.88 101 MET A CA 1
ATOM 766 C C . MET A 1 101 ? -3.773 3.129 12.943 1.00 92.88 101 MET A C 1
ATOM 768 O O . MET A 1 101 ? -4.951 3.037 13.280 1.00 92.88 101 MET A O 1
ATOM 772 N N . HIS A 1 102 ? -2.770 2.614 13.663 1.00 91.56 102 HIS A N 1
ATOM 773 C CA . HIS A 1 102 ? -2.946 1.785 14.858 1.00 91.56 102 HIS A CA 1
ATOM 774 C C . HIS A 1 102 ? -3.880 0.581 14.631 1.00 91.56 102 HIS A C 1
ATOM 776 O O . HIS A 1 102 ? -4.650 0.200 15.510 1.00 91.56 102 HIS A O 1
ATOM 782 N N . MET A 1 103 ? -3.807 -0.035 13.448 1.00 92.56 103 MET A N 1
ATOM 783 C CA . MET A 1 103 ? -4.622 -1.192 13.069 1.00 92.56 103 MET A CA 1
ATOM 784 C C . MET A 1 103 ? -3.825 -2.172 12.206 1.00 92.56 103 MET A C 1
ATOM 786 O O . MET A 1 103 ? -2.743 -1.849 11.715 1.00 92.56 103 MET A O 1
ATOM 790 N N . MET A 1 104 ? -4.351 -3.381 12.019 1.00 95.06 104 MET A N 1
ATOM 791 C CA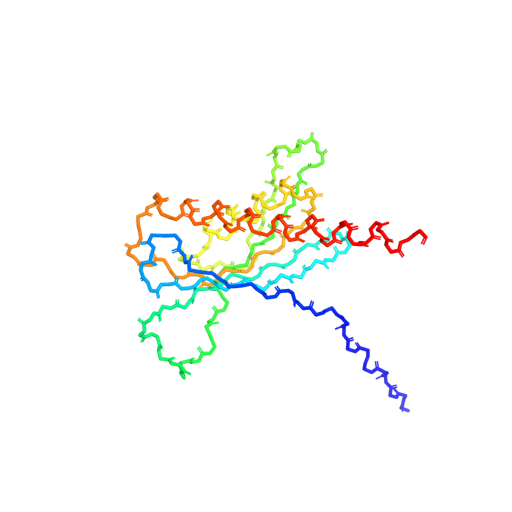 . MET A 1 104 ? -3.733 -4.372 11.137 1.00 95.06 104 MET A CA 1
ATOM 792 C C . MET A 1 104 ? -3.880 -3.951 9.671 1.00 95.06 104 MET A C 1
ATOM 794 O O . MET A 1 104 ? -4.950 -3.503 9.261 1.00 95.06 104 MET A O 1
ATOM 798 N N . VAL A 1 105 ? -2.837 -4.138 8.864 1.00 97.00 105 VAL A N 1
ATOM 799 C CA . VAL A 1 105 ? -2.834 -3.745 7.451 1.00 97.00 105 VAL A CA 1
ATOM 800 C C . VAL A 1 105 ? -2.307 -4.874 6.574 1.00 97.00 105 VAL A C 1
ATOM 802 O O . VAL A 1 105 ? -1.260 -5.457 6.847 1.00 97.00 105 VAL A O 1
ATOM 805 N N . TYR A 1 106 ? -3.020 -5.145 5.488 1.00 97.69 106 TYR A N 1
ATOM 806 C CA . TYR A 1 106 ? -2.582 -5.990 4.386 1.00 97.69 106 TYR A CA 1
ATOM 807 C C . TYR A 1 106 ? -2.199 -5.106 3.204 1.00 97.69 106 TYR A C 1
ATOM 809 O O . TYR A 1 106 ? -2.981 -4.249 2.796 1.00 97.69 106 TYR A O 1
ATOM 817 N N . VAL A 1 107 ? -1.014 -5.319 2.639 1.00 97.94 107 VAL A N 1
ATOM 818 C CA . VAL A 1 107 ? -0.524 -4.580 1.474 1.00 97.94 107 VAL A CA 1
ATOM 819 C C . VAL A 1 107 ? -0.143 -5.548 0.369 1.00 97.94 107 VAL A C 1
ATOM 821 O O . VAL A 1 107 ? 0.823 -6.297 0.503 1.00 97.94 107 VAL A O 1
ATOM 824 N N . GLY A 1 108 ? -0.887 -5.508 -0.731 1.00 97.00 108 GLY A N 1
ATOM 825 C CA . GLY A 1 108 ? -0.502 -6.082 -2.013 1.00 97.00 108 GLY A CA 1
ATOM 826 C C . GLY A 1 108 ? 0.234 -5.049 -2.845 1.00 97.00 108 GLY A C 1
ATOM 827 O O . GLY A 1 108 ? -0.177 -3.896 -2.917 1.00 97.00 108 GLY A O 1
ATOM 828 N N . CYS A 1 109 ? 1.336 -5.446 -3.461 1.00 94.88 109 CYS A N 1
ATOM 829 C CA . CYS A 1 109 ? 2.218 -4.539 -4.169 1.00 94.88 109 CYS A CA 1
ATOM 830 C C . CYS A 1 109 ? 2.693 -5.185 -5.465 1.00 94.88 109 CYS A C 1
ATOM 832 O O . CYS A 1 109 ? 3.402 -6.187 -5.438 1.00 94.88 109 CYS A O 1
ATOM 834 N N . SER A 1 110 ? 2.311 -4.601 -6.593 1.00 92.56 110 SER A N 1
ATOM 835 C CA . SER A 1 110 ? 2.787 -4.963 -7.930 1.00 92.56 110 SER A CA 1
ATOM 836 C C . SER A 1 110 ? 3.457 -3.778 -8.632 1.00 92.56 110 SER A C 1
ATOM 838 O O . SER A 1 110 ? 3.539 -3.745 -9.857 1.00 92.56 110 SER A O 1
ATOM 840 N N . VAL A 1 111 ? 3.911 -2.788 -7.855 1.00 89.38 111 VAL A N 1
ATOM 841 C CA . VAL A 1 111 ? 4.568 -1.593 -8.388 1.00 89.38 111 VAL A CA 1
ATOM 842 C C . VAL A 1 111 ? 5.844 -1.969 -9.130 1.00 89.38 111 VAL A C 1
ATOM 844 O O . VAL A 1 111 ? 6.625 -2.803 -8.684 1.00 89.38 111 VAL A O 1
ATOM 847 N N . GLU A 1 112 ? 6.044 -1.325 -10.262 1.00 85.38 112 GLU A N 1
ATOM 848 C CA . GLU A 1 112 ? 7.265 -1.373 -11.045 1.00 85.38 112 GLU A CA 1
ATOM 849 C C . GLU A 1 112 ? 7.915 -0.004 -10.999 1.00 85.38 112 GLU A C 1
ATOM 851 O O . GLU A 1 112 ? 7.294 1.001 -11.356 1.00 85.38 112 GLU A O 1
ATOM 856 N N . LEU A 1 113 ? 9.143 -0.000 -10.495 1.00 77.81 113 LEU A N 1
ATOM 857 C CA . LEU A 1 113 ? 9.948 1.187 -10.223 1.00 77.81 113 LEU A CA 1
ATOM 858 C C . LEU A 1 113 ? 11.315 1.066 -10.921 1.00 77.81 113 LEU A C 1
ATOM 860 O O . LEU A 1 113 ? 12.277 1.724 -10.524 1.00 77.81 113 LEU A O 1
ATOM 864 N N . ALA A 1 114 ? 11.435 0.198 -11.936 1.00 73.50 114 ALA A N 1
ATOM 865 C CA . ALA A 1 114 ? 12.665 0.041 -12.701 1.00 73.50 114 ALA A CA 1
ATOM 866 C C . ALA A 1 114 ? 13.186 1.391 -13.213 1.00 73.50 114 ALA A C 1
ATOM 868 O O . ALA A 1 114 ? 12.465 2.172 -13.832 1.00 73.50 114 ALA A O 1
ATOM 869 N N . GLY A 1 115 ? 14.472 1.645 -12.962 1.00 70.94 115 GLY A N 1
ATOM 870 C CA . GLY A 1 115 ? 15.150 2.874 -13.37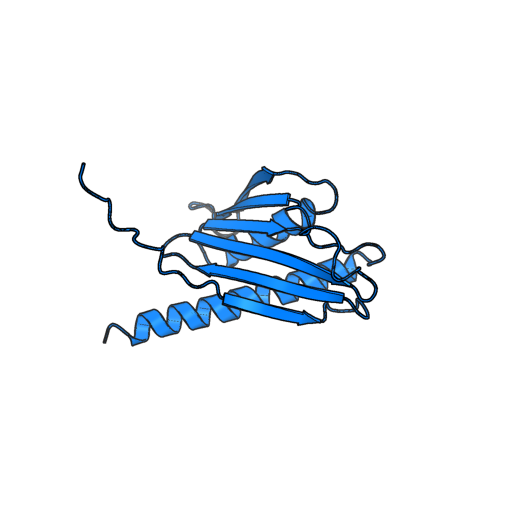2 1.00 70.94 115 GLY A CA 1
ATO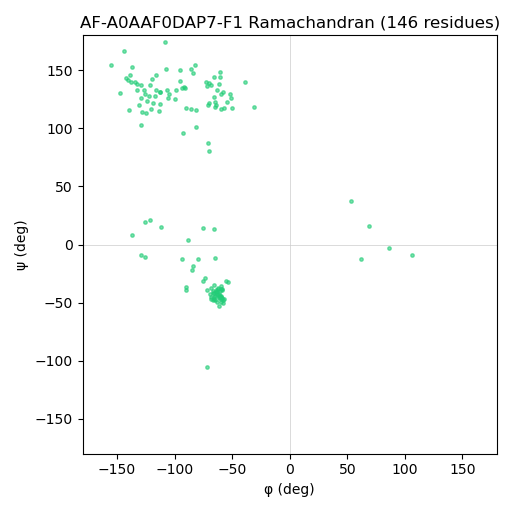M 871 C C . GLY A 1 115 ? 15.021 4.044 -12.394 1.00 70.94 115 GLY A C 1
ATOM 872 O O . GLY A 1 115 ? 15.647 5.072 -12.637 1.00 70.94 115 GLY A O 1
ATOM 873 N N . GLN A 1 116 ? 14.279 3.899 -11.291 1.00 75.06 116 GLN A N 1
ATOM 874 C CA . GLN A 1 116 ? 14.208 4.925 -10.249 1.00 75.06 116 GLN A CA 1
ATOM 875 C C . GLN A 1 116 ? 15.365 4.829 -9.255 1.00 75.06 116 GLN A C 1
ATOM 877 O O . GLN A 1 116 ? 15.851 3.743 -8.928 1.00 75.06 116 GLN A O 1
ATOM 882 N N . VAL A 1 117 ? 15.792 5.982 -8.737 1.00 83.00 117 VAL A N 1
ATOM 883 C CA . VAL A 1 117 ? 16.769 6.032 -7.641 1.00 83.00 117 VAL A CA 1
ATOM 884 C C . VAL A 1 117 ? 16.077 5.827 -6.293 1.00 83.00 117 VAL A C 1
ATOM 886 O O . VAL A 1 117 ? 14.908 6.163 -6.114 1.00 83.00 117 VAL A O 1
ATOM 889 N N . ALA A 1 118 ? 16.821 5.326 -5.304 1.00 81.94 118 ALA A N 1
ATOM 890 C CA . ALA A 1 118 ? 16.286 5.034 -3.970 1.00 81.94 118 ALA A CA 1
ATOM 891 C C . ALA A 1 118 ? 15.608 6.245 -3.295 1.00 81.94 118 ALA A C 1
ATOM 893 O O . ALA A 1 118 ? 14.657 6.083 -2.535 1.00 81.94 118 ALA A O 1
ATOM 894 N N . GLU A 1 119 ? 16.075 7.464 -3.577 1.00 83.44 119 GLU A N 1
ATOM 895 C CA . GLU A 1 119 ? 15.464 8.693 -3.060 1.00 83.44 119 GLU A CA 1
ATOM 896 C C . GLU A 1 119 ? 14.031 8.893 -3.581 1.00 83.44 119 GLU A C 1
ATOM 898 O O . GLU A 1 119 ? 13.134 9.247 -2.817 1.00 83.44 119 GLU A O 1
ATOM 903 N N . GLU A 1 120 ? 13.796 8.607 -4.863 1.00 82.81 120 GLU A N 1
ATOM 904 C CA . GLU A 1 120 ? 12.476 8.724 -5.488 1.00 82.81 120 GLU A CA 1
ATOM 905 C C . GLU A 1 120 ? 11.508 7.671 -4.950 1.00 82.81 120 GLU A C 1
ATOM 907 O O . GLU A 1 120 ? 10.338 7.968 -4.712 1.00 82.81 120 GLU A O 1
ATOM 912 N N . GLU A 1 121 ? 12.001 6.456 -4.692 1.00 84.38 121 GLU A N 1
ATOM 913 C CA . GLU A 1 121 ? 11.216 5.397 -4.054 1.00 84.38 121 GLU A CA 1
ATOM 914 C C . GLU A 1 121 ? 10.724 5.837 -2.666 1.00 84.38 121 GLU A C 1
ATOM 916 O O . GLU A 1 121 ? 9.549 5.653 -2.335 1.00 84.38 121 GLU A O 1
ATOM 921 N N . ILE A 1 122 ? 11.606 6.439 -1.859 1.00 87.69 122 ILE A N 1
ATOM 922 C CA . ILE A 1 122 ? 11.281 6.903 -0.504 1.00 87.69 122 ILE A CA 1
ATOM 923 C C . ILE A 1 122 ? 10.265 8.047 -0.553 1.00 87.69 122 ILE A C 1
ATOM 925 O O . ILE A 1 122 ? 9.290 8.031 0.198 1.00 87.69 122 ILE A O 1
ATOM 929 N N . GLU A 1 123 ? 10.452 9.024 -1.439 1.00 87.94 123 GLU A N 1
ATOM 930 C CA . GLU A 1 123 ? 9.499 10.125 -1.609 1.00 87.94 123 GLU A CA 1
ATOM 931 C C . GLU A 1 123 ? 8.126 9.616 -2.073 1.00 87.94 123 GLU A C 1
ATOM 933 O O . GLU A 1 123 ? 7.086 10.004 -1.529 1.00 87.94 123 GLU A O 1
ATOM 938 N N . GLY A 1 124 ? 8.121 8.684 -3.030 1.00 89.00 124 GLY A N 1
ATOM 939 C CA . GLY A 1 124 ? 6.921 7.996 -3.485 1.00 89.00 124 GLY A CA 1
ATOM 940 C C . GLY A 1 124 ? 6.208 7.270 -2.349 1.00 89.00 124 GLY A C 1
ATOM 941 O O . GLY A 1 124 ? 5.003 7.445 -2.168 1.00 89.00 124 GLY A O 1
ATOM 942 N N . LEU A 1 125 ? 6.949 6.513 -1.537 1.00 91.62 125 LEU A N 1
ATOM 943 C CA . LEU A 1 125 ? 6.425 5.818 -0.361 1.00 91.62 125 LEU A CA 1
ATOM 944 C C . LEU A 1 125 ? 5.760 6.785 0.628 1.00 91.62 125 LEU A C 1
ATOM 946 O O . LEU A 1 125 ? 4.655 6.513 1.098 1.00 91.62 125 LEU A O 1
ATOM 950 N N . VAL A 1 126 ? 6.407 7.912 0.941 1.00 93.38 126 VAL A N 1
ATOM 951 C CA . VAL A 1 126 ? 5.856 8.919 1.863 1.00 93.38 126 VAL A CA 1
ATOM 952 C C . VAL A 1 126 ? 4.527 9.452 1.332 1.00 93.38 126 VAL A C 1
ATOM 954 O O . VAL A 1 126 ? 3.526 9.405 2.046 1.00 93.38 126 VAL A O 1
ATOM 957 N N . LYS A 1 127 ? 4.478 9.849 0.055 1.00 93.19 127 LYS A N 1
ATOM 958 C CA . LYS A 1 127 ? 3.252 10.348 -0.584 1.00 93.19 127 LYS A CA 1
ATOM 959 C C . LYS A 1 127 ? 2.128 9.309 -0.580 1.00 93.19 127 LYS A C 1
ATOM 961 O O . LYS A 1 127 ? 0.972 9.658 -0.346 1.00 93.19 127 LYS A O 1
ATOM 966 N N . VAL A 1 128 ? 2.453 8.038 -0.823 1.00 94.12 128 VAL A N 1
ATOM 967 C CA . VAL A 1 128 ? 1.496 6.922 -0.761 1.00 94.12 128 VAL A CA 1
ATOM 968 C C . VAL A 1 128 ? 0.910 6.783 0.631 1.00 94.12 128 VAL A C 1
ATOM 970 O O . VAL A 1 128 ? -0.310 6.784 0.790 1.00 94.12 128 VAL A O 1
ATOM 973 N N . VAL A 1 129 ? 1.768 6.695 1.643 1.00 95.75 129 VAL A N 1
ATOM 974 C CA . VAL A 1 129 ? 1.337 6.540 3.032 1.00 95.75 129 VAL A CA 1
ATOM 975 C C . VAL A 1 129 ? 0.480 7.732 3.463 1.00 95.75 129 VAL A C 1
ATOM 977 O O . VAL A 1 129 ? -0.582 7.528 4.049 1.00 95.75 129 VAL A O 1
ATOM 980 N N . ASP A 1 130 ? 0.887 8.957 3.130 1.00 95.69 130 ASP A N 1
ATOM 981 C CA . ASP A 1 130 ? 0.141 10.176 3.452 1.00 95.69 130 ASP A CA 1
ATOM 982 C C . ASP A 1 130 ? -1.242 10.191 2.787 1.00 95.69 130 ASP A C 1
ATOM 984 O O . ASP A 1 130 ? -2.245 10.464 3.450 1.00 95.69 130 ASP A O 1
ATOM 988 N N . ALA A 1 131 ? -1.326 9.835 1.501 1.00 95.06 131 ALA A N 1
ATOM 989 C CA . ALA A 1 131 ? -2.588 9.782 0.769 1.00 95.06 131 ALA A CA 1
ATOM 990 C C . ALA A 1 131 ? -3.568 8.760 1.370 1.00 95.06 131 ALA A C 1
ATOM 992 O O . ALA A 1 131 ? -4.761 9.046 1.506 1.00 95.06 131 ALA A O 1
ATOM 993 N N . ILE A 1 132 ? -3.074 7.579 1.755 1.00 95.50 132 ILE A N 1
ATOM 994 C CA . ILE A 1 132 ? -3.899 6.529 2.361 1.00 95.50 132 ILE A CA 1
ATOM 995 C C . ILE A 1 132 ? -4.368 6.957 3.759 1.00 95.50 132 ILE A C 1
ATOM 997 O O . ILE A 1 132 ? -5.551 6.820 4.072 1.00 95.50 132 ILE A O 1
ATOM 1001 N N . VAL A 1 133 ? -3.478 7.508 4.592 1.00 95.62 133 VAL A N 1
ATOM 1002 C CA . VAL A 1 133 ? -3.823 7.979 5.945 1.00 95.62 133 VAL A CA 1
ATOM 1003 C C . VAL A 1 133 ? -4.842 9.117 5.891 1.00 95.62 133 VAL A C 1
ATOM 1005 O O . VAL A 1 133 ? -5.824 9.085 6.628 1.00 95.62 133 VAL A O 1
ATOM 1008 N N . ALA A 1 134 ? -4.689 10.072 4.972 1.00 95.38 134 ALA A N 1
ATOM 1009 C CA . ALA A 1 134 ? -5.664 11.146 4.789 1.00 95.38 134 ALA A CA 1
ATOM 1010 C C . ALA A 1 134 ? -7.066 10.609 4.449 1.00 95.38 134 ALA A C 1
ATOM 1012 O O . ALA A 1 134 ? -8.080 11.117 4.933 1.00 95.38 134 ALA A O 1
ATOM 1013 N N . LYS A 1 135 ? -7.141 9.553 3.631 1.00 94.31 135 LYS A N 1
ATOM 1014 C CA . LYS A 1 135 ? -8.411 8.907 3.268 1.00 94.31 135 LYS A CA 1
ATOM 1015 C C . LYS A 1 135 ? -9.002 8.112 4.421 1.00 94.31 135 LYS A C 1
ATOM 1017 O O . LYS A 1 135 ? -10.212 8.174 4.621 1.00 94.31 135 LYS A O 1
ATOM 1022 N N . TRP A 1 136 ? -8.164 7.421 5.186 1.00 93.31 136 TRP A N 1
ATOM 1023 C CA . TRP A 1 136 ? -8.576 6.730 6.402 1.00 93.31 136 TRP A CA 1
ATOM 1024 C C . TRP A 1 136 ? -9.209 7.689 7.414 1.00 93.31 136 TRP A C 1
ATOM 1026 O O . TRP A 1 136 ? -10.335 7.457 7.853 1.00 93.31 136 TRP A O 1
ATOM 1036 N N . GLU A 1 137 ? -8.553 8.813 7.712 1.00 93.19 137 GLU A N 1
ATOM 1037 C CA . GLU A 1 137 ? -9.087 9.815 8.642 1.00 93.19 137 GLU A CA 1
ATOM 1038 C C . GLU A 1 137 ? -10.411 10.418 8.146 1.00 93.19 137 GLU A C 1
ATOM 1040 O O . GLU A 1 137 ? -11.346 10.610 8.927 1.00 93.19 137 GLU A O 1
ATOM 1045 N N . ALA A 1 138 ? -10.551 10.640 6.834 1.00 91.44 138 ALA A N 1
ATOM 1046 C CA . ALA A 1 138 ? -11.810 11.096 6.249 1.00 91.44 138 ALA A CA 1
ATOM 1047 C C . ALA A 1 138 ? -12.949 10.067 6.406 1.00 91.44 138 ALA A C 1
ATOM 1049 O O . ALA A 1 138 ? -14.089 10.449 6.681 1.00 91.44 138 ALA A O 1
ATOM 1050 N N . VAL A 1 139 ? -12.665 8.768 6.250 1.00 88.06 139 VAL A N 1
ATOM 1051 C CA . VAL A 1 139 ? -13.649 7.686 6.445 1.00 88.06 139 VAL A CA 1
ATOM 1052 C C . VAL A 1 139 ? -14.044 7.571 7.917 1.00 88.06 139 VAL A C 1
ATOM 1054 O O . VAL A 1 139 ? -15.236 7.571 8.234 1.00 88.06 139 VAL A O 1
ATOM 1057 N N . LYS A 1 140 ? -13.062 7.570 8.822 1.00 86.19 140 LYS A N 1
ATOM 1058 C CA . LYS A 1 140 ? -13.279 7.535 10.273 1.00 86.19 140 LYS A CA 1
ATOM 1059 C C . LYS A 1 140 ? -14.088 8.744 10.762 1.00 86.19 140 LYS A C 1
ATOM 1061 O O . LYS A 1 140 ? -14.963 8.606 11.616 1.00 86.19 140 LYS A O 1
ATOM 1066 N N . GLY A 1 141 ? -13.850 9.926 10.189 1.00 81.81 141 GLY A N 1
ATOM 1067 C CA . GLY A 1 141 ? -14.634 11.134 10.457 1.00 81.81 141 GLY A CA 1
ATOM 1068 C C . GLY A 1 141 ? -16.106 11.014 10.043 1.00 81.81 141 GLY A C 1
ATOM 1069 O O . GLY A 1 141 ? -16.987 11.429 10.791 1.00 81.81 141 GLY A O 1
ATOM 1070 N N . ARG A 1 142 ? -16.405 10.391 8.893 1.00 78.12 142 ARG A N 1
ATOM 1071 C CA . ARG A 1 142 ? -17.793 10.151 8.447 1.00 78.12 142 ARG A CA 1
ATOM 1072 C C . ARG A 1 142 ? -18.536 9.171 9.349 1.00 78.12 142 ARG A C 1
ATOM 1074 O O . ARG A 1 142 ? -19.695 9.414 9.666 1.00 78.12 142 ARG A O 1
ATOM 1081 N N . GLN A 1 143 ? -17.871 8.100 9.781 1.00 68.69 143 GLN A N 1
ATOM 1082 C CA . GLN A 1 143 ? -18.468 7.113 10.685 1.00 68.69 143 GLN A CA 1
ATOM 1083 C C . GLN A 1 143 ? -18.853 7.733 12.036 1.00 68.69 143 GLN A C 1
ATOM 1085 O O . GLN A 1 143 ? -19.928 7.443 12.550 1.00 68.69 143 GLN A O 1
ATOM 1090 N N . ARG A 1 144 ? -18.034 8.654 12.566 1.00 69.56 144 ARG A N 1
ATOM 1091 C CA . ARG A 1 144 ? -18.347 9.398 13.800 1.00 69.56 144 ARG A CA 1
ATOM 1092 C C . ARG A 1 144 ? -19.547 10.340 13.653 1.00 69.56 144 ARG A C 1
ATOM 1094 O O . ARG A 1 144 ? -20.297 10.499 14.607 1.00 69.56 144 ARG A O 1
ATOM 1101 N N . ASN A 1 145 ? -19.737 10.948 12.482 1.00 65.19 145 ASN A N 1
ATOM 1102 C CA . ASN A 1 145 ? -20.821 11.910 12.247 1.00 65.19 145 ASN A CA 1
ATOM 1103 C C . ASN A 1 145 ? -22.163 11.251 11.880 1.00 65.19 145 ASN A C 1
ATOM 1105 O O . ASN A 1 145 ? -23.195 11.901 11.980 1.00 65.19 145 ASN A O 1
ATOM 1109 N N . GLY A 1 146 ? -22.163 9.986 11.449 1.00 58.06 146 GLY A N 1
ATOM 1110 C CA . GLY A 1 146 ? -23.376 9.222 11.125 1.00 58.06 146 GLY A CA 1
ATOM 1111 C C . GLY A 1 146 ? -24.010 8.475 12.306 1.00 58.06 146 GLY A C 1
ATOM 1112 O O . GLY A 1 146 ? -24.951 7.719 12.092 1.00 58.06 146 GLY A O 1
ATOM 1113 N N . GLN A 1 147 ? -23.481 8.640 13.525 1.00 50.38 147 GLN A N 1
ATOM 1114 C CA . GLN A 1 147 ? -23.971 8.012 14.764 1.00 50.38 147 GLN A CA 1
ATOM 1115 C C . GLN A 1 147 ? -24.581 9.021 15.765 1.00 50.38 147 GLN A C 1
ATOM 1117 O O . GLN A 1 147 ? -24.754 8.672 16.932 1.00 50.38 147 GLN A O 1
ATOM 1122 N N . ALA A 1 148 ? -24.888 10.250 15.330 1.00 37.94 148 ALA A N 1
ATOM 1123 C CA . ALA A 1 148 ? -25.547 11.282 16.139 1.00 37.94 148 ALA A CA 1
ATOM 1124 C C . ALA A 1 148 ? -27.015 11.468 15.737 1.00 37.94 148 ALA A C 1
ATOM 1126 O O . ALA A 1 148 ? -27.284 11.480 14.513 1.00 37.94 148 ALA A O 1
#

InterPro domains:
  IPR032157 Proteasome assembly chaperone 4 [PF16093] (27-111)

Nearest PDB structures (foldseek):
  2z5c-assembly2_D  TM=6.882E-01  e=3.456E-07  Saccharomyces cerevisiae
  2z5b-assembly1_A  TM=6.758E-01  e=5.141E-06  Saccharomyces cerevisiae
  8pzh-assembly1_A  TM=6.186E-01  e=9.633E-06  Lactiplantibacillus plantarum
  4l20-assembly1_A  TM=6.446E-01  e=2.415E+00  Cimex lectularius
  4l21-assembly1_A  TM=5.923E-01  e=3.104E+00  Cimex lectularius

Mean predicted aligned error: 8.02 Å

Solvent-accessible surface area (backbone atoms only — not comparable to full-atom values): 8374 Å² total; per-residue (Å²): 138,82,82,77,79,83,76,69,80,86,74,78,63,49,76,47,72,51,73,40,58,92,45,83,64,29,36,35,39,35,43,37,41,82,55,100,66,39,35,40,35,37,38,36,49,49,52,80,84,64,62,98,77,63,73,81,78,67,84,37,7,29,18,39,13,33,42,37,90,89,42,64,89,42,58,52,71,49,77,78,37,84,27,92,88,20,36,67,64,19,44,55,49,15,42,51,46,7,46,75,68,71,32,34,22,38,18,36,16,41,47,73,64,86,93,63,53,74,69,44,55,52,55,34,50,50,54,51,50,51,55,52,51,55,51,49,53,54,51,56,51,50,59,63,64,71,74,117

Secondary structure (DSSP, 8-state):
-PPPP------PPEEEEEEPSS-TTEEEEEEEEE-SSEEEEEEEEEETT--TTS--PPP-EEEEEEE-SS-TT-EEEEEEE--TTTHHHHHHHHHHHHHHHTSEEEEEE----TT--HHHHHHHHHHHHHHHHHHHHHHHHHHHHTT-

pLDDT: mean 83.71, std 15.52, range [37.94, 98.06]